Protein AF-A0A821P242-F1 (afdb_monomer)

Sequence (106 aa):
MAARARYFSKIDELRNNGTVVFWHDETWCNQNEEKTFVWTDRDTGIGRLQQSSGKDARLVISALMDNAGFHGSSIDIFESTEDNCMDSSHFLAWIDRTASLLRKEF

pLDDT: mean 80.35, std 14.95, range [48.62, 96.19]

Mean predicted aligned error: 9.74 Å

Secondary structure (DSSP, 8-state):
--HHHHHHHHHHHHHHTT----EEEEEEE-TT--TT-EEE-TTT--EEE-----SS-EEEEEEEEETTEE-GGG-EEEEESSS----HHHHHHHHHHHHHHHHHH-

Radius of gyration: 18.83 Å; Cα contacts (8 Å, |Δi|>4): 113; chains: 1; bounding box: 56×33×36 Å

Foldseek 3Di:
DPDVVVVVVVVVVCVVVVHFDKDKDKDKDADPQDPDDQDQDPVPRDTHRPDRPDLAKIWMWIFIAGPVGTDPQLTDIDIDSDPDRQDPVNVVVSVVSSVVVVVVVD

Solvent-accessible surface area (backbone atoms only — not comparable to full-atom values): 6498 Å² total; per-residue (Å²): 141,59,65,68,59,53,50,52,56,49,53,52,53,39,50,75,70,68,48,88,67,73,47,73,55,76,48,76,47,54,60,82,71,62,99,81,57,60,49,56,40,89,91,76,67,50,70,38,69,67,72,58,82,62,93,52,62,26,40,36,41,36,38,36,28,47,96,91,41,73,43,73,85,40,56,41,78,46,80,25,74,54,102,71,67,74,48,74,67,57,50,51,56,48,51,55,53,31,53,58,51,51,66,72,78,109

Nearest PDB structures (foldseek):
  7y8i-assembly5_E  TM=4.908E-01  e=3.389E+00  Chelicerata
  6ozf-assembly1_A  TM=3.754E-01  e=4.099E+00  Thermotoga maritima
  1q38-assembly1_A  TM=4.056E-01  e=5.626E+00  Homo sapiens

Structure (mmCIF, N/CA/C/O backbone):
data_AF-A0A821P242-F1
#
_entry.id   AF-A0A821P242-F1
#
loop_
_atom_site.group_PDB
_atom_site.id
_atom_site.type_symbol
_atom_site.label_atom_id
_atom_site.label_alt_id
_atom_site.label_comp_id
_atom_site.label_asym_id
_atom_site.label_entity_id
_atom_site.label_seq_id
_atom_site.pdbx_PDB_ins_code
_atom_site.Cartn_x
_atom_site.Cartn_y
_atom_site.Cartn_z
_atom_site.occupancy
_atom_site.B_iso_or_equiv
_atom_site.auth_seq_id
_atom_site.auth_comp_id
_atom_site.auth_asym_id
_atom_site.auth_atom_id
_atom_site.pdbx_PDB_model_num
ATOM 1 N N . MET A 1 1 ? 12.337 14.075 22.534 1.00 55.66 1 MET A N 1
ATOM 2 C CA . MET A 1 1 ? 11.507 12.932 22.980 1.00 55.66 1 MET A CA 1
ATOM 3 C C . MET A 1 1 ? 9.996 13.209 22.800 1.00 55.66 1 MET A C 1
ATOM 5 O O . MET A 1 1 ? 9.226 12.929 23.700 1.00 55.66 1 MET A O 1
ATOM 9 N N . ALA A 1 2 ? 9.539 13.764 21.659 1.00 77.12 2 ALA A N 1
ATOM 10 C CA . ALA A 1 2 ? 8.193 14.374 21.597 1.00 77.12 2 ALA A CA 1
ATOM 11 C C . ALA A 1 2 ? 7.293 13.966 20.405 1.00 77.12 2 ALA A C 1
ATOM 13 O O . ALA A 1 2 ? 6.087 13.855 20.583 1.00 77.12 2 ALA A O 1
ATOM 14 N N . ALA A 1 3 ? 7.825 13.713 19.201 1.00 93.38 3 ALA A N 1
ATOM 15 C CA . ALA A 1 3 ? 6.980 13.424 18.028 1.00 93.38 3 ALA A CA 1
ATOM 16 C C . ALA A 1 3 ? 6.374 12.009 18.045 1.00 93.38 3 ALA A C 1
ATOM 18 O O . ALA A 1 3 ? 5.169 11.861 17.873 1.00 93.38 3 ALA A O 1
ATOM 19 N N . ARG A 1 4 ? 7.191 10.983 18.327 1.00 93.81 4 ARG A N 1
ATOM 20 C CA . ARG A 1 4 ? 6.733 9.582 18.386 1.00 93.81 4 ARG A CA 1
ATOM 21 C C . ARG A 1 4 ? 5.669 9.365 19.463 1.00 93.81 4 ARG A C 1
ATOM 23 O O . ARG A 1 4 ? 4.661 8.734 19.192 1.00 93.81 4 ARG A O 1
ATOM 30 N N . ALA A 1 5 ? 5.866 9.937 20.653 1.00 95.19 5 ALA A N 1
ATOM 31 C CA . ALA A 1 5 ? 4.894 9.843 21.742 1.00 95.19 5 ALA A CA 1
ATOM 32 C C . ALA A 1 5 ? 3.541 10.459 21.348 1.00 95.19 5 ALA A C 1
ATOM 34 O O . ALA A 1 5 ? 2.516 9.806 21.492 1.00 95.19 5 ALA A O 1
ATOM 35 N N . ARG A 1 6 ? 3.542 11.667 20.760 1.00 95.56 6 ARG A N 1
ATOM 36 C CA . ARG A 1 6 ? 2.314 12.307 20.255 1.00 95.56 6 ARG A CA 1
ATOM 37 C C . ARG A 1 6 ? 1.624 11.488 19.166 1.00 95.56 6 ARG A C 1
ATOM 39 O O . ARG A 1 6 ? 0.404 11.385 19.183 1.00 95.56 6 ARG A O 1
ATOM 46 N N . TYR A 1 7 ? 2.397 10.922 18.238 1.00 94.12 7 TYR A N 1
ATOM 47 C CA . TYR A 1 7 ? 1.865 10.055 17.188 1.00 94.12 7 TYR A CA 1
ATOM 48 C C . TYR A 1 7 ? 1.139 8.847 17.788 1.00 94.12 7 TYR A C 1
ATOM 50 O O . TYR A 1 7 ? -0.028 8.633 17.477 1.00 94.12 7 TYR A O 1
ATOM 58 N N . PHE A 1 8 ? 1.785 8.114 18.702 1.00 94.19 8 PHE A N 1
ATOM 59 C CA . PHE A 1 8 ? 1.169 6.944 19.330 1.00 94.19 8 PHE A CA 1
ATOM 60 C C . PHE A 1 8 ? -0.085 7.310 20.123 1.00 94.19 8 PHE A C 1
ATOM 62 O O . PHE A 1 8 ? -1.124 6.699 19.900 1.00 94.19 8 PHE A O 1
ATOM 69 N N . SER A 1 9 ? -0.041 8.372 20.936 1.00 95.44 9 SER A N 1
ATOM 70 C CA . SER A 1 9 ? -1.229 8.836 21.661 1.00 95.44 9 SER A CA 1
ATOM 71 C C . SER A 1 9 ? -2.396 9.172 20.729 1.00 95.44 9 SER A C 1
ATOM 73 O O . SER A 1 9 ? -3.537 8.850 21.048 1.00 95.44 9 SER A O 1
ATOM 75 N N . LYS A 1 10 ? -2.135 9.788 19.565 1.00 95.31 10 LYS A N 1
ATOM 76 C CA . LYS A 1 10 ? -3.202 10.122 18.614 1.00 95.31 10 LYS A CA 1
ATOM 77 C C . LYS A 1 10 ? -3.766 8.890 17.913 1.00 95.31 10 LYS A C 1
ATOM 79 O O . LYS A 1 10 ? -4.975 8.800 17.726 1.00 95.31 10 LYS A O 1
ATOM 84 N N . ILE A 1 11 ? -2.909 7.951 17.525 1.00 93.94 11 ILE A N 1
ATOM 85 C CA . ILE A 1 11 ? -3.347 6.691 16.921 1.00 93.94 11 ILE A CA 1
ATOM 86 C C . ILE A 1 11 ? -4.214 5.895 17.907 1.00 93.94 11 ILE A C 1
ATOM 88 O O . ILE A 1 11 ? -5.242 5.355 17.503 1.00 93.94 11 ILE A O 1
ATOM 92 N N . ASP A 1 12 ? -3.850 5.866 19.190 1.00 94.38 12 ASP A N 1
ATOM 93 C CA . ASP A 1 12 ? -4.642 5.191 20.222 1.00 94.38 12 ASP A CA 1
ATOM 94 C C . ASP A 1 12 ? -6.015 5.851 20.413 1.00 94.38 12 ASP A C 1
ATOM 96 O O . ASP A 1 12 ? -7.027 5.156 20.480 1.00 94.38 12 ASP A O 1
ATOM 100 N N . GLU A 1 13 ? -6.083 7.186 20.418 1.00 96.19 13 GLU A N 1
ATOM 101 C CA . GLU A 1 13 ? -7.352 7.929 20.444 1.00 96.19 13 GLU A CA 1
ATOM 102 C C . GLU A 1 13 ? -8.255 7.566 19.250 1.00 96.19 13 GLU A C 1
ATOM 104 O O . GLU A 1 13 ? -9.434 7.266 19.432 1.00 96.19 13 GLU A O 1
ATOM 109 N N . LEU A 1 14 ? -7.703 7.552 18.031 1.00 95.00 14 LEU A N 1
ATOM 110 C CA . LEU A 1 14 ? -8.454 7.219 16.814 1.00 95.00 14 LEU A CA 1
ATOM 111 C C . LEU A 1 14 ? -9.012 5.791 16.866 1.00 95.00 14 LEU A C 1
ATOM 113 O O . LEU A 1 14 ? -10.191 5.578 16.575 1.00 95.00 14 LEU A O 1
ATOM 117 N N . ARG A 1 15 ? -8.190 4.827 17.296 1.00 91.69 15 ARG A N 1
ATOM 118 C CA . ARG A 1 15 ? -8.601 3.425 17.465 1.00 91.69 15 ARG A CA 1
ATOM 119 C C . ARG A 1 15 ? -9.718 3.284 18.498 1.00 91.69 15 ARG A C 1
ATOM 121 O O . ARG A 1 15 ? -10.707 2.609 18.227 1.00 91.69 15 ARG A O 1
ATOM 128 N N . ASN A 1 16 ? -9.598 3.954 19.646 1.00 94.44 16 ASN A N 1
ATOM 129 C CA . ASN A 1 16 ? -10.611 3.915 20.707 1.00 94.44 16 ASN A CA 1
ATOM 130 C C . ASN A 1 16 ? -11.957 4.508 20.265 1.00 94.44 16 ASN A C 1
ATOM 132 O O . ASN A 1 16 ? -13.003 4.071 20.738 1.00 94.44 16 ASN A O 1
ATOM 136 N N . ASN A 1 17 ? -11.940 5.455 19.327 1.00 95.75 17 ASN A N 1
ATOM 137 C CA . ASN A 1 17 ? -13.144 6.060 18.757 1.00 95.75 17 ASN A CA 1
ATOM 138 C C . ASN A 1 17 ? -13.748 5.246 17.595 1.00 95.75 17 ASN A C 1
ATOM 140 O O . ASN A 1 17 ? -14.657 5.729 16.923 1.00 95.75 17 ASN A O 1
ATOM 144 N N . GLY A 1 18 ? -13.238 4.041 17.319 1.00 91.75 18 GLY A N 1
ATOM 145 C CA . GLY A 1 18 ? -13.717 3.194 16.223 1.00 91.75 18 GLY A CA 1
ATOM 146 C C . GLY A 1 18 ? -13.320 3.693 14.832 1.00 91.75 18 GLY A C 1
ATOM 147 O O . GLY A 1 18 ? -13.907 3.266 13.841 1.00 91.75 18 GLY A O 1
ATOM 148 N N . THR A 1 19 ? -12.337 4.596 14.732 1.00 91.81 19 THR A N 1
ATOM 149 C CA . THR A 1 19 ? -11.819 5.029 13.428 1.00 91.81 19 THR A CA 1
ATOM 150 C C . THR A 1 19 ? -11.041 3.885 12.789 1.00 91.81 19 THR A C 1
ATOM 152 O O . THR A 1 19 ? -10.118 3.340 13.398 1.00 91.81 19 THR A O 1
ATOM 155 N N . VAL A 1 20 ? -11.382 3.549 11.546 1.00 88.06 20 VAL A N 1
ATOM 156 C CA . VAL A 1 20 ? -10.618 2.583 10.752 1.00 88.06 20 VAL A CA 1
ATOM 157 C C . VAL A 1 20 ? -9.291 3.223 10.349 1.00 88.06 20 VAL A C 1
ATOM 159 O O . VAL A 1 20 ? -9.262 4.310 9.774 1.00 88.06 20 VAL A O 1
ATOM 162 N N . VAL A 1 21 ? -8.187 2.557 10.683 1.00 90.88 21 VAL A N 1
ATOM 163 C CA . VAL A 1 21 ? -6.830 3.009 10.368 1.00 90.88 21 VAL A CA 1
ATOM 164 C C . VAL A 1 21 ? -6.213 2.017 9.399 1.00 90.88 21 VAL A C 1
ATOM 166 O O . VAL A 1 21 ? -6.033 0.853 9.748 1.00 90.88 21 VAL A O 1
ATOM 169 N N . PHE A 1 22 ? -5.859 2.507 8.216 1.00 91.69 22 PHE A N 1
ATOM 170 C CA . PHE A 1 22 ? -5.040 1.777 7.259 1.00 91.69 22 PHE A CA 1
ATOM 171 C C . PHE A 1 22 ? -3.591 2.244 7.373 1.00 91.69 22 PHE A C 1
ATOM 173 O O . PHE A 1 22 ? -3.320 3.441 7.508 1.00 91.69 22 PHE A O 1
ATOM 180 N N . TRP A 1 23 ? -2.665 1.297 7.313 1.00 92.94 23 TRP A N 1
ATOM 181 C CA . TRP A 1 23 ? -1.243 1.553 7.131 1.00 92.94 23 TRP A CA 1
ATOM 182 C C . TRP A 1 23 ? -0.900 1.388 5.663 1.00 92.94 23 TRP A C 1
ATOM 184 O O . TRP A 1 23 ? -1.393 0.477 5.007 1.00 92.94 23 TRP A O 1
ATOM 194 N N . HIS A 1 24 ? -0.061 2.282 5.172 1.00 93.44 24 HIS A N 1
ATOM 195 C CA . HIS A 1 24 ? 0.431 2.315 3.809 1.00 93.44 24 HIS A CA 1
ATOM 196 C C . HIS A 1 24 ? 1.950 2.317 3.867 1.00 93.44 24 HIS A C 1
ATOM 198 O O . HIS A 1 24 ? 2.514 3.007 4.721 1.00 93.44 24 HIS A O 1
ATOM 204 N N . ASP A 1 25 ? 2.581 1.540 2.998 1.00 91.38 25 ASP A N 1
ATOM 205 C CA . ASP A 1 25 ? 4.021 1.602 2.790 1.00 91.38 25 ASP A CA 1
ATOM 206 C C . ASP A 1 25 ? 4.377 1.068 1.398 1.00 91.38 25 ASP A C 1
ATOM 208 O O . ASP A 1 25 ? 3.619 0.295 0.794 1.00 91.38 25 ASP A O 1
ATOM 212 N N . GLU A 1 26 ? 5.558 1.450 0.925 1.00 88.81 26 GLU A N 1
ATOM 213 C CA . GLU A 1 26 ? 6.197 0.891 -0.257 1.00 88.81 26 GLU A CA 1
ATOM 214 C C . GLU A 1 26 ? 7.313 -0.068 0.141 1.00 88.81 26 GLU A C 1
ATOM 216 O O . GLU A 1 26 ? 8.118 0.190 1.035 1.00 88.81 26 GLU A O 1
ATOM 221 N N . THR A 1 27 ? 7.446 -1.157 -0.607 1.00 87.12 27 THR A N 1
ATOM 222 C CA . THR A 1 27 ? 8.639 -1.996 -0.538 1.00 87.12 27 THR A CA 1
ATOM 223 C C . THR A 1 27 ? 9.117 -2.385 -1.926 1.00 87.12 27 THR A C 1
ATOM 225 O O . THR A 1 27 ? 8.383 -2.277 -2.911 1.00 87.12 27 THR A O 1
ATOM 228 N N . TRP A 1 28 ? 10.372 -2.813 -2.016 1.00 84.12 28 TRP A N 1
ATOM 229 C CA . TRP A 1 28 ? 10.988 -3.237 -3.267 1.00 84.12 28 TRP A CA 1
ATOM 230 C C . TRP A 1 28 ? 11.270 -4.728 -3.209 1.00 84.12 28 TRP A C 1
ATOM 232 O O . TRP A 1 28 ? 11.754 -5.234 -2.201 1.00 84.12 28 TRP A O 1
ATOM 242 N N . CYS A 1 29 ? 11.017 -5.407 -4.318 1.00 80.94 29 CYS A N 1
ATOM 243 C CA . CYS A 1 29 ? 11.504 -6.748 -4.570 1.00 80.94 29 CYS A CA 1
ATOM 244 C C . CYS A 1 29 ? 12.583 -6.653 -5.646 1.00 80.94 29 CYS A C 1
ATOM 246 O O . CYS A 1 29 ? 12.324 -6.224 -6.777 1.00 80.94 29 CYS A O 1
ATOM 248 N N . ASN A 1 30 ? 13.811 -7.003 -5.268 1.00 76.62 30 ASN A N 1
ATOM 249 C CA . ASN A 1 30 ? 14.943 -6.917 -6.177 1.00 76.62 30 ASN A CA 1
ATOM 250 C C . ASN A 1 30 ? 15.042 -8.168 -7.047 1.00 76.62 30 ASN A C 1
ATOM 252 O O . ASN A 1 30 ? 14.774 -9.288 -6.602 1.00 76.62 30 ASN A O 1
ATOM 256 N N . GLN A 1 31 ? 15.520 -7.989 -8.278 1.00 68.56 31 GLN A N 1
ATOM 257 C CA . GLN A 1 31 ? 15.911 -9.115 -9.112 1.00 68.56 31 GLN A CA 1
ATOM 258 C C . GLN A 1 31 ? 16.997 -9.924 -8.377 1.00 68.56 31 GLN A C 1
ATOM 260 O O . GLN A 1 31 ? 18.026 -9.376 -7.973 1.00 68.56 31 GLN A O 1
ATOM 265 N N . ASN A 1 32 ? 16.756 -11.228 -8.207 1.00 66.00 32 ASN A N 1
ATOM 266 C CA . ASN A 1 32 ? 17.605 -12.187 -7.480 1.00 66.00 32 ASN A CA 1
ATOM 267 C C . ASN A 1 32 ? 17.540 -12.128 -5.941 1.00 66.00 32 ASN A C 1
ATOM 269 O O . ASN A 1 32 ? 18.423 -12.662 -5.271 1.00 66.00 32 ASN A O 1
ATOM 273 N N . GLU A 1 33 ? 16.506 -11.519 -5.357 1.00 67.06 33 GLU A N 1
ATOM 274 C CA . GLU A 1 33 ? 16.233 -11.678 -3.927 1.00 67.06 33 GLU A CA 1
ATOM 275 C C . GLU A 1 33 ? 15.715 -13.100 -3.638 1.00 67.06 33 GLU A C 1
ATOM 277 O O . GLU A 1 33 ? 14.554 -13.429 -3.881 1.00 67.06 33 GLU A O 1
ATOM 282 N N . GLU A 1 34 ? 16.589 -13.974 -3.131 1.00 60.16 34 GLU A N 1
ATOM 283 C CA . GLU A 1 34 ? 16.219 -15.324 -2.701 1.00 60.16 34 GLU A CA 1
ATOM 284 C C . GLU A 1 34 ? 16.019 -15.395 -1.181 1.00 60.16 34 GLU A C 1
ATOM 286 O O . GLU A 1 34 ? 16.878 -14.996 -0.396 1.00 60.16 34 GLU A O 1
ATOM 291 N N . LYS A 1 35 ? 14.904 -15.997 -0.742 1.00 59.03 35 LYS A N 1
ATOM 292 C CA . LYS A 1 35 ? 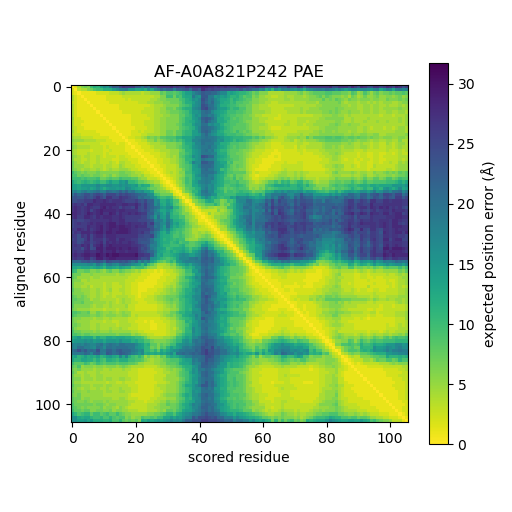14.556 -16.166 0.685 1.00 59.03 35 LYS A CA 1
ATOM 293 C C . LYS A 1 35 ? 15.522 -17.066 1.475 1.00 59.03 35 LYS A C 1
ATOM 295 O O . LYS A 1 35 ? 15.372 -17.186 2.688 1.00 59.03 35 LYS A O 1
ATOM 300 N N . THR A 1 36 ? 16.447 -17.758 0.811 1.00 50.84 36 THR A N 1
ATOM 301 C CA . THR A 1 36 ? 17.043 -18.997 1.337 1.00 50.84 36 THR A CA 1
ATOM 302 C C . THR A 1 36 ? 18.561 -19.018 1.468 1.00 50.84 36 THR A C 1
ATOM 304 O O . THR A 1 36 ? 19.061 -19.961 2.077 1.00 50.84 36 THR A O 1
ATOM 307 N N . PHE A 1 37 ? 19.312 -18.029 0.967 1.00 48.62 37 PHE A N 1
ATOM 308 C CA . PHE A 1 37 ? 20.779 -18.100 0.995 1.00 48.62 37 PHE A CA 1
ATOM 309 C C . PHE A 1 37 ? 21.464 -16.835 1.523 1.00 48.62 37 PHE A C 1
ATOM 311 O O . PHE A 1 37 ? 21.479 -15.773 0.908 1.00 48.62 37 PHE A O 1
ATOM 318 N N . VAL A 1 38 ? 22.112 -17.002 2.677 1.00 55.88 38 VAL A N 1
ATOM 319 C CA . VAL A 1 38 ? 23.167 -16.120 3.175 1.00 55.88 38 VAL A CA 1
ATOM 320 C C . VAL A 1 38 ? 24.477 -16.656 2.594 1.00 55.88 38 VAL A C 1
ATOM 322 O O . VAL A 1 38 ? 24.914 -17.746 2.966 1.00 55.88 38 VAL A O 1
ATOM 325 N N . TRP A 1 39 ? 25.107 -15.930 1.669 1.00 53.38 39 TRP A N 1
ATOM 326 C CA . TRP A 1 39 ? 26.446 -16.296 1.213 1.00 53.38 39 TRP A CA 1
ATOM 327 C C . TRP A 1 39 ? 27.407 -16.136 2.388 1.00 53.38 39 TRP A C 1
ATOM 329 O O . TRP A 1 39 ? 27.536 -15.056 2.965 1.00 53.38 39 TRP A O 1
ATOM 339 N N . THR A 1 40 ? 28.061 -17.227 2.774 1.00 57.31 40 THR A N 1
ATOM 340 C CA . THR A 1 40 ? 29.171 -17.160 3.723 1.00 57.31 40 THR A CA 1
ATOM 341 C C . THR A 1 40 ? 30.410 -16.793 2.930 1.00 57.31 40 THR A C 1
ATOM 343 O O . THR A 1 40 ? 30.842 -17.551 2.062 1.00 57.31 40 THR A O 1
ATOM 346 N N . ASP A 1 41 ? 30.938 -15.603 3.189 1.00 57.97 41 ASP A N 1
ATOM 347 C CA . ASP A 1 41 ? 32.207 -15.165 2.624 1.00 57.97 41 ASP A CA 1
ATOM 348 C C . ASP A 1 41 ? 33.287 -16.205 2.971 1.00 57.97 41 ASP A C 1
ATOM 350 O O . ASP A 1 41 ? 33.465 -16.568 4.135 1.00 57.97 41 ASP A O 1
ATOM 354 N N . ARG A 1 42 ? 33.968 -16.735 1.950 1.00 56.59 42 ARG A N 1
ATOM 355 C CA . ARG A 1 42 ? 34.932 -17.831 2.111 1.00 56.59 42 ARG A CA 1
ATOM 356 C C . ARG A 1 42 ? 36.195 -17.395 2.860 1.00 56.59 42 ARG A C 1
ATOM 358 O O . ARG A 1 42 ? 36.827 -18.239 3.491 1.00 56.59 42 ARG A O 1
ATOM 365 N N . ASP A 1 43 ? 36.529 -16.109 2.808 1.00 69.25 43 ASP A N 1
ATOM 366 C CA . ASP A 1 43 ? 37.741 -15.542 3.396 1.00 69.25 43 ASP A CA 1
ATOM 367 C C . ASP A 1 43 ? 37.488 -15.023 4.817 1.00 69.25 43 ASP A C 1
ATOM 369 O O . ASP A 1 43 ? 38.379 -15.076 5.665 1.00 69.25 43 ASP A O 1
ATOM 373 N N . THR A 1 44 ? 36.269 -14.549 5.103 1.00 73.56 44 THR A N 1
ATOM 374 C CA . THR A 1 44 ? 35.919 -13.981 6.419 1.00 73.56 44 THR A CA 1
ATOM 375 C C . THR A 1 44 ? 35.006 -14.862 7.270 1.00 73.56 44 THR A C 1
ATOM 377 O O . THR A 1 44 ? 34.889 -14.632 8.473 1.00 73.56 44 THR A O 1
ATOM 380 N N . GLY A 1 45 ? 34.345 -15.864 6.683 1.00 66.50 45 GLY A N 1
ATOM 381 C CA . GLY A 1 45 ? 33.365 -16.716 7.365 1.00 66.50 45 GLY A CA 1
ATOM 382 C C . GLY A 1 45 ? 32.075 -15.989 7.767 1.00 66.50 45 GLY A C 1
ATOM 383 O O . GLY A 1 45 ? 31.226 -16.570 8.442 1.00 66.50 45 GLY A O 1
ATOM 384 N N . ILE A 1 46 ? 31.916 -14.718 7.384 1.00 69.81 46 ILE A N 1
ATOM 385 C CA . ILE A 1 46 ? 30.755 -13.903 7.740 1.00 69.81 46 ILE A CA 1
ATOM 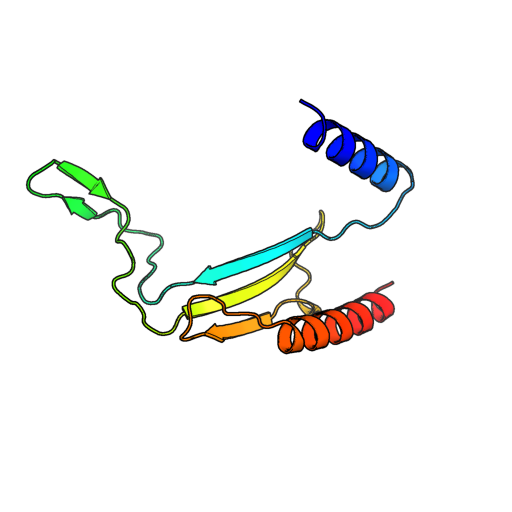386 C C . ILE A 1 46 ? 29.643 -14.168 6.730 1.00 69.81 46 ILE A C 1
ATOM 388 O O . ILE A 1 46 ? 29.809 -13.970 5.525 1.00 69.81 46 ILE A O 1
ATOM 392 N N . GLY A 1 47 ? 28.483 -14.580 7.237 1.00 59.16 47 GLY A N 1
ATOM 393 C CA . GLY A 1 47 ? 27.267 -14.667 6.447 1.00 59.16 47 GLY A CA 1
ATOM 394 C C . GLY A 1 47 ? 26.767 -13.278 6.053 1.00 59.16 47 GLY A C 1
ATOM 395 O O . GLY A 1 47 ? 26.495 -12.445 6.919 1.00 59.16 47 GLY A O 1
ATOM 396 N N . ARG A 1 48 ? 26.621 -13.022 4.753 1.00 58.22 48 ARG A N 1
ATOM 397 C CA . ARG A 1 48 ? 25.955 -11.830 4.221 1.00 58.22 48 ARG A CA 1
ATOM 398 C C . ARG A 1 48 ? 24.766 -12.258 3.370 1.00 58.22 48 ARG A C 1
ATOM 400 O O . ARG A 1 48 ? 24.866 -13.202 2.589 1.00 58.22 48 ARG A O 1
ATOM 407 N N . LEU A 1 49 ? 23.634 -11.572 3.522 1.00 57.41 49 LEU A N 1
ATOM 408 C CA . LEU A 1 49 ? 22.568 -11.656 2.523 1.00 57.41 49 LEU A CA 1
ATOM 409 C C . LEU A 1 49 ? 23.177 -11.246 1.184 1.00 57.41 49 LEU A C 1
ATOM 411 O O . LEU A 1 49 ? 23.934 -10.270 1.138 1.00 57.41 49 LEU A O 1
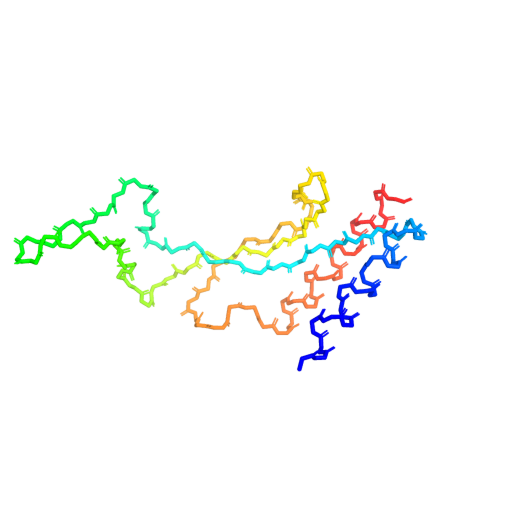ATOM 415 N N . GLN A 1 50 ? 22.903 -12.013 0.127 1.00 53.75 50 GLN A N 1
ATOM 416 C CA . GLN A 1 50 ? 23.331 -11.635 -1.211 1.00 53.75 50 GLN A CA 1
ATOM 417 C C . GLN A 1 50 ? 22.769 -10.242 -1.487 1.00 53.75 50 GLN A C 1
ATOM 419 O O . GLN A 1 50 ? 21.558 -10.055 -1.578 1.00 53.75 50 GLN A O 1
ATOM 424 N N . GLN A 1 51 ? 23.649 -9.242 -1.543 1.00 53.72 51 GLN A N 1
ATOM 425 C CA . GLN A 1 51 ? 23.241 -7.926 -1.999 1.00 53.72 51 GLN A CA 1
ATOM 426 C C . GLN A 1 51 ? 22.841 -8.105 -3.455 1.00 53.72 51 GLN A C 1
ATOM 428 O O . GLN A 1 51 ? 23.643 -8.597 -4.250 1.00 53.72 51 GLN A O 1
ATOM 433 N N . SER A 1 52 ? 21.596 -7.760 -3.775 1.00 54.41 52 SER A N 1
ATOM 434 C CA . SER A 1 52 ? 21.098 -7.729 -5.143 1.00 54.41 52 SER A CA 1
ATOM 435 C C . SER A 1 52 ? 22.092 -6.939 -5.987 1.00 54.41 52 SER A C 1
ATOM 437 O O . SER A 1 52 ? 22.231 -5.721 -5.841 1.00 54.41 52 SER A O 1
ATOM 439 N N . SER A 1 53 ? 22.854 -7.637 -6.822 1.00 49.91 53 SER A N 1
ATOM 440 C CA . SER A 1 53 ? 23.699 -6.993 -7.810 1.00 49.91 53 SER A CA 1
ATOM 441 C C . SER A 1 53 ? 22.760 -6.389 -8.840 1.00 49.91 53 SER A C 1
ATOM 443 O O . SER A 1 53 ? 22.229 -7.125 -9.664 1.00 49.91 53 SER A O 1
ATOM 445 N N . GLY A 1 54 ? 22.505 -5.087 -8.774 1.00 50.94 54 GLY A N 1
ATOM 446 C CA . GLY A 1 54 ? 21.779 -4.446 -9.859 1.00 50.94 54 GLY A CA 1
ATOM 447 C C . GLY A 1 54 ? 21.171 -3.108 -9.503 1.00 50.94 54 GLY A C 1
ATOM 448 O O . GLY A 1 54 ? 20.246 -3.010 -8.702 1.00 50.94 54 GLY A O 1
ATOM 449 N N . LYS A 1 55 ? 21.623 -2.086 -10.224 1.00 52.72 55 LYS A N 1
ATOM 450 C CA . LYS A 1 55 ? 20.802 -0.934 -10.615 1.00 52.72 55 LYS A CA 1
ATOM 451 C C . LYS A 1 55 ? 19.835 -1.345 -11.747 1.00 52.72 55 LYS A C 1
ATOM 453 O O . LYS A 1 55 ? 19.632 -0.582 -12.683 1.00 52.72 55 LYS A O 1
ATOM 458 N N . ASP A 1 56 ? 19.351 -2.583 -11.698 1.00 60.31 56 ASP A N 1
ATOM 459 C CA . ASP A 1 56 ? 18.472 -3.191 -12.689 1.00 60.31 56 ASP A CA 1
ATOM 460 C C . ASP A 1 56 ? 17.019 -3.046 -12.221 1.00 60.31 56 ASP A C 1
ATOM 462 O O . ASP A 1 56 ? 16.763 -2.643 -11.082 1.00 60.31 56 ASP A O 1
ATOM 466 N N . ALA A 1 57 ? 16.074 -3.344 -13.110 1.00 66.88 57 ALA A N 1
ATOM 467 C CA . ALA A 1 57 ? 14.643 -3.242 -12.856 1.00 66.88 57 ALA A CA 1
ATOM 468 C C . ALA A 1 57 ? 14.222 -3.883 -11.518 1.00 66.88 57 ALA A C 1
ATOM 470 O O . ALA A 1 57 ? 14.510 -5.052 -11.244 1.00 66.88 57 ALA A O 1
ATOM 471 N N . ARG A 1 58 ? 13.514 -3.113 -10.686 1.00 78.94 58 ARG A N 1
ATOM 472 C CA . ARG A 1 58 ? 12.924 -3.561 -9.417 1.00 78.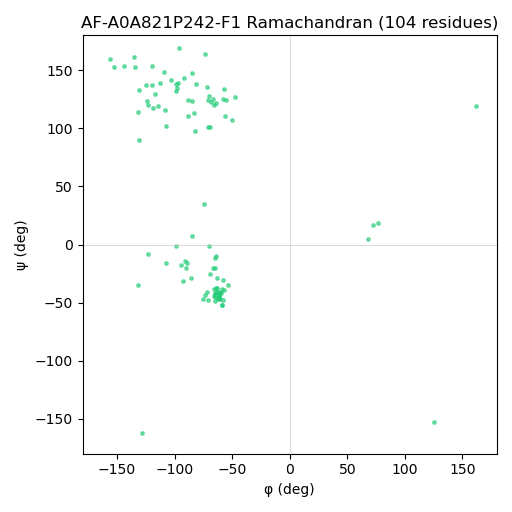94 58 ARG A CA 1
ATOM 473 C C . ARG A 1 58 ? 11.414 -3.618 -9.550 1.00 78.94 58 ARG A C 1
ATOM 475 O O . ARG A 1 58 ? 10.827 -2.781 -10.230 1.00 78.94 58 ARG A O 1
ATOM 482 N N . LEU A 1 59 ? 10.778 -4.546 -8.843 1.00 85.56 59 LEU A N 1
ATOM 483 C CA . LEU A 1 59 ? 9.339 -4.464 -8.617 1.00 85.56 59 LEU A CA 1
ATOM 484 C C . LEU A 1 59 ? 9.095 -3.651 -7.355 1.00 85.56 59 LEU A C 1
ATOM 486 O O . LEU A 1 59 ? 9.608 -3.985 -6.288 1.00 85.56 59 LEU A O 1
ATOM 490 N N . VAL A 1 60 ? 8.300 -2.600 -7.473 1.00 87.25 60 VAL A N 1
ATOM 491 C CA . VAL A 1 60 ? 7.798 -1.847 -6.330 1.00 87.25 60 VAL A CA 1
ATOM 492 C C . VAL A 1 60 ? 6.406 -2.334 -6.008 1.00 87.25 60 VAL A C 1
ATOM 494 O O . VAL A 1 60 ? 5.585 -2.532 -6.900 1.00 87.25 60 VAL A O 1
ATOM 497 N N . ILE A 1 61 ? 6.176 -2.556 -4.721 1.00 89.69 61 ILE A N 1
ATOM 498 C CA . ILE A 1 61 ? 4.911 -3.014 -4.173 1.00 89.69 61 ILE A CA 1
ATOM 499 C C . ILE A 1 61 ? 4.430 -1.925 -3.222 1.00 89.69 61 ILE A C 1
ATOM 501 O O . ILE A 1 61 ? 5.099 -1.640 -2.230 1.00 89.69 61 ILE A O 1
ATOM 505 N N . SER A 1 62 ? 3.280 -1.332 -3.525 1.00 91.94 62 SER A N 1
ATOM 506 C CA . SER A 1 62 ? 2.592 -0.364 -2.668 1.00 91.94 62 SER A CA 1
ATOM 507 C C . SER A 1 62 ? 1.247 -0.948 -2.256 1.00 91.94 62 SER A C 1
ATOM 509 O O . SER A 1 62 ? 0.514 -1.479 -3.095 1.00 91.94 62 SER A O 1
ATOM 511 N N . ALA A 1 63 ? 0.932 -0.933 -0.962 1.00 93.88 63 ALA A N 1
ATOM 512 C CA . ALA A 1 63 ? -0.286 -1.563 -0.463 1.00 93.88 63 ALA A CA 1
ATOM 513 C C . ALA A 1 63 ? -0.797 -0.916 0.823 1.00 93.88 63 ALA A C 1
ATOM 515 O O . ALA A 1 63 ? -0.030 -0.397 1.633 1.00 93.88 63 ALA A O 1
ATOM 516 N N . LEU A 1 64 ? -2.110 -1.014 1.029 1.00 94.94 64 LEU A N 1
ATOM 517 C CA . LEU A 1 64 ? -2.740 -0.780 2.318 1.00 94.94 64 LEU A CA 1
ATOM 518 C C . LEU A 1 64 ? -2.863 -2.079 3.107 1.00 94.94 64 LEU A C 1
ATOM 520 O O . LEU A 1 64 ? -3.182 -3.141 2.565 1.00 94.94 64 LEU A O 1
ATOM 524 N N . MET A 1 65 ? -2.681 -1.970 4.416 1.00 94.25 65 MET A N 1
ATOM 525 C CA . MET A 1 65 ? -2.984 -3.026 5.367 1.00 94.25 65 MET A CA 1
ATOM 526 C C . MET A 1 65 ? -3.732 -2.482 6.580 1.00 94.25 65 MET A C 1
ATOM 528 O O . MET A 1 65 ? -3.563 -1.329 6.972 1.00 94.25 65 MET A O 1
ATOM 532 N N . ASP A 1 66 ? -4.532 -3.333 7.202 1.00 90.44 66 ASP A N 1
ATOM 533 C CA . ASP A 1 66 ? -5.114 -3.095 8.519 1.00 90.44 66 ASP A CA 1
ATOM 534 C C . ASP A 1 66 ? -4.838 -4.294 9.444 1.00 90.44 66 ASP A C 1
ATOM 536 O O . ASP A 1 66 ? -3.926 -5.091 9.212 1.00 90.44 66 ASP A O 1
ATOM 540 N N . ASN A 1 67 ? -5.595 -4.407 10.539 1.00 88.12 67 ASN A N 1
ATOM 541 C CA . ASN A 1 67 ? -5.438 -5.499 11.499 1.00 88.12 67 ASN A CA 1
ATOM 542 C C . ASN A 1 67 ? -5.776 -6.887 10.917 1.00 88.12 67 ASN A C 1
ATOM 544 O O . ASN A 1 67 ? -5.361 -7.889 11.496 1.00 88.12 67 ASN A O 1
ATOM 548 N N . ALA A 1 68 ? -6.540 -6.962 9.823 1.00 89.69 68 ALA A N 1
ATOM 549 C CA . ALA A 1 68 ? -6.896 -8.203 9.137 1.00 89.69 68 ALA A CA 1
ATOM 550 C C . ALA A 1 68 ? -5.872 -8.600 8.060 1.00 89.69 68 ALA A C 1
ATOM 552 O O . ALA A 1 68 ? -5.838 -9.761 7.648 1.00 89.69 68 ALA A O 1
ATOM 553 N N . GLY A 1 69 ? -5.011 -7.672 7.639 1.00 91.00 69 GLY A N 1
ATOM 554 C CA . GLY A 1 69 ? -3.933 -7.915 6.686 1.00 91.00 69 GLY A CA 1
ATOM 555 C C . GLY A 1 69 ? -3.993 -6.973 5.489 1.00 91.00 69 GLY A C 1
ATOM 556 O O . GLY A 1 69 ? -4.467 -5.844 5.595 1.00 91.00 69 GLY A O 1
ATOM 557 N N . PHE A 1 70 ? -3.463 -7.427 4.352 1.00 91.31 70 PHE A N 1
ATOM 558 C CA . PHE A 1 70 ? -3.419 -6.629 3.128 1.00 91.31 70 PHE A CA 1
ATOM 559 C C . PHE A 1 70 ? -4.797 -6.473 2.490 1.00 91.31 70 PHE A C 1
ATOM 561 O O . PHE A 1 70 ? -5.523 -7.447 2.281 1.00 91.31 70 PHE A O 1
ATOM 568 N N . HIS A 1 71 ? -5.093 -5.248 2.070 1.00 91.19 71 HIS A N 1
ATOM 569 C CA . HIS A 1 71 ? -6.246 -4.930 1.241 1.00 91.19 71 HIS A CA 1
ATOM 570 C C . HIS A 1 71 ? -5.903 -5.214 -0.212 1.00 91.19 71 HIS A C 1
ATOM 572 O O . HIS A 1 71 ? -5.260 -4.402 -0.872 1.00 91.19 71 HIS A O 1
ATOM 578 N N . GLY A 1 72 ? -6.309 -6.379 -0.720 1.00 89.62 72 GLY A N 1
ATOM 579 C CA . GLY A 1 72 ? -5.941 -6.837 -2.065 1.00 89.62 72 GLY A CA 1
ATOM 580 C C . GLY A 1 72 ? -6.270 -5.833 -3.177 1.00 89.62 72 GLY A C 1
ATOM 581 O O . GLY A 1 72 ? -5.494 -5.685 -4.116 1.00 89.62 72 GLY A O 1
ATOM 582 N N . SER A 1 73 ? -7.371 -5.089 -3.034 1.00 88.69 73 SER A N 1
ATOM 583 C CA . SER A 1 73 ? -7.806 -4.034 -3.960 1.00 88.69 73 SER A CA 1
ATOM 584 C C . SER A 1 73 ? -6.869 -2.815 -4.000 1.00 88.69 73 SER A C 1
ATOM 586 O O . SER A 1 73 ? -6.871 -2.069 -4.980 1.00 88.69 73 SER A O 1
ATOM 588 N N . SER A 1 74 ? -6.048 -2.628 -2.965 1.00 92.56 74 SER A N 1
ATOM 589 C CA . SER A 1 74 ? -5.059 -1.551 -2.863 1.00 92.56 74 SER A CA 1
ATOM 590 C C . SER A 1 74 ? -3.677 -1.925 -3.39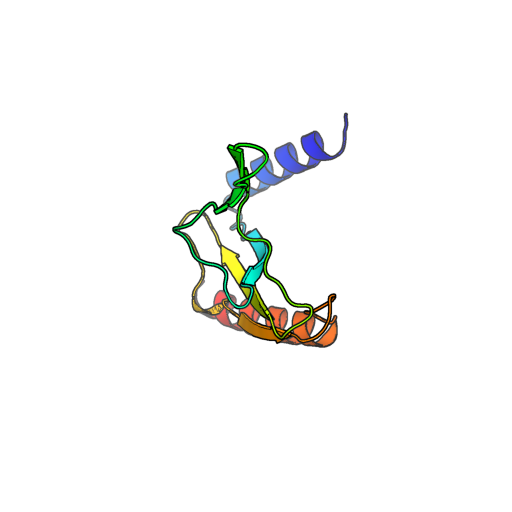9 1.00 92.56 74 SER A C 1
ATOM 592 O O . SER A 1 74 ? -2.860 -1.030 -3.601 1.00 92.56 74 SER A O 1
ATOM 594 N N . ILE A 1 75 ? -3.399 -3.215 -3.620 1.00 93.25 75 ILE A N 1
ATOM 595 C CA . ILE A 1 75 ? -2.065 -3.672 -4.019 1.00 93.25 75 ILE A CA 1
ATOM 596 C C . ILE A 1 75 ? -1.746 -3.139 -5.414 1.00 93.25 75 ILE A C 1
ATOM 598 O O . ILE A 1 75 ? -2.483 -3.369 -6.374 1.00 93.25 75 ILE A O 1
ATOM 602 N N . ASP A 1 76 ? -0.620 -2.447 -5.519 1.00 92.56 76 ASP A N 1
ATOM 603 C CA . ASP A 1 76 ? -0.068 -1.946 -6.766 1.00 92.56 76 ASP A CA 1
ATOM 604 C C . ASP A 1 76 ? 1.349 -2.473 -6.934 1.00 92.56 76 ASP A C 1
ATOM 606 O O . ASP A 1 76 ? 2.189 -2.302 -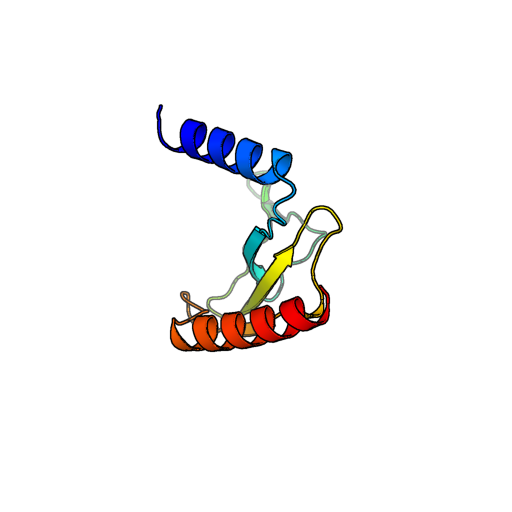6.051 1.00 92.56 76 ASP A O 1
ATOM 610 N N . ILE A 1 77 ? 1.587 -3.158 -8.052 1.00 91.44 77 ILE A N 1
ATOM 611 C CA . ILE A 1 77 ? 2.885 -3.737 -8.389 1.00 91.44 77 ILE A CA 1
ATOM 612 C C . ILE A 1 77 ? 3.299 -3.169 -9.733 1.00 91.44 77 ILE A C 1
ATOM 614 O O . ILE A 1 77 ? 2.598 -3.361 -10.728 1.00 91.44 77 ILE A O 1
ATOM 618 N N . PHE A 1 78 ? 4.435 -2.488 -9.766 1.00 87.75 78 PHE A N 1
ATOM 619 C CA . PHE A 1 78 ? 4.959 -1.894 -10.987 1.00 87.75 78 PHE A CA 1
ATOM 620 C C . PHE A 1 78 ? 6.480 -1.977 -11.019 1.00 87.75 78 PHE A C 1
ATOM 622 O O . PHE A 1 78 ? 7.150 -2.071 -9.991 1.00 87.75 78 PHE A O 1
ATOM 629 N N . GLU A 1 79 ? 7.024 -1.991 -12.228 1.00 85.69 79 GLU A N 1
ATOM 630 C CA . GLU A 1 79 ? 8.462 -2.007 -12.449 1.00 85.69 79 GLU A CA 1
ATOM 631 C C . GLU A 1 79 ? 9.023 -0.590 -12.336 1.00 85.69 79 GLU A C 1
ATOM 633 O O . GLU A 1 79 ? 8.436 0.362 -12.851 1.00 85.69 79 GLU A O 1
ATOM 638 N N . SER A 1 80 ? 10.174 -0.453 -11.686 1.00 78.50 80 SER A N 1
ATOM 639 C CA . SER A 1 80 ? 10.941 0.783 -11.673 1.00 78.50 80 SER A CA 1
ATOM 640 C C . SER A 1 80 ? 12.397 0.521 -11.996 1.00 78.50 80 SER A C 1
ATOM 642 O O . SER A 1 80 ? 13.042 -0.358 -11.422 1.00 78.50 80 SER A O 1
ATOM 644 N N . THR A 1 81 ? 12.924 1.346 -12.890 1.00 73.69 81 THR A N 1
ATOM 645 C CA . THR A 1 81 ? 14.339 1.382 -13.262 1.00 73.69 81 THR A CA 1
ATOM 646 C C . THR A 1 81 ? 15.106 2.491 -12.534 1.00 73.69 81 THR A C 1
ATOM 648 O O . THR A 1 81 ? 16.308 2.635 -12.739 1.00 73.69 81 THR A O 1
ATOM 651 N N . GLU A 1 82 ? 14.432 3.287 -11.697 1.00 68.31 82 GLU A N 1
ATOM 652 C CA . GLU A 1 82 ? 15.011 4.425 -10.971 1.00 68.31 82 GLU A CA 1
ATOM 653 C C . GLU A 1 82 ? 14.899 4.258 -9.446 1.00 68.31 82 GLU A C 1
ATOM 655 O O . GLU A 1 82 ? 13.982 3.600 -8.952 1.00 68.31 82 GLU A O 1
ATOM 660 N N . ASP A 1 83 ? 15.808 4.895 -8.690 1.00 61.16 83 ASP A N 1
ATOM 661 C CA . ASP A 1 83 ? 15.852 4.865 -7.212 1.00 61.16 83 ASP A CA 1
ATOM 662 C C . ASP A 1 83 ? 14.692 5.640 -6.532 1.00 61.16 83 ASP A C 1
ATOM 664 O O . ASP A 1 83 ? 14.583 5.617 -5.309 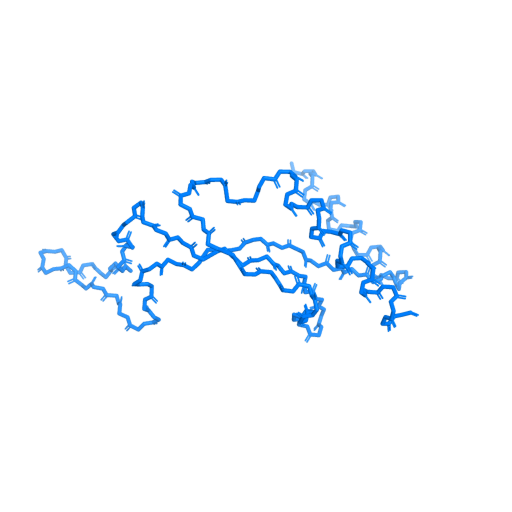1.00 61.16 83 ASP A O 1
ATOM 668 N N . ASN A 1 84 ? 13.790 6.280 -7.293 1.00 58.22 84 ASN A N 1
ATOM 669 C CA . ASN A 1 84 ? 12.559 6.915 -6.798 1.00 58.22 84 ASN A CA 1
ATOM 670 C C . ASN A 1 84 ? 11.370 6.474 -7.654 1.00 58.22 84 ASN A C 1
ATOM 672 O O . ASN A 1 84 ? 11.061 7.068 -8.681 1.00 58.22 84 ASN A O 1
ATOM 676 N N . CYS A 1 85 ? 10.746 5.379 -7.242 1.00 64.56 85 CYS A N 1
ATOM 677 C CA . CYS A 1 85 ? 9.910 4.577 -8.124 1.00 64.56 85 CYS A CA 1
ATOM 678 C C . CYS A 1 85 ? 8.459 5.062 -8.229 1.00 64.56 85 CYS A C 1
ATOM 680 O O . CYS A 1 85 ? 7.817 4.848 -9.249 1.00 64.56 85 CYS A O 1
ATOM 682 N N . MET A 1 86 ? 7.936 5.701 -7.182 1.00 72.12 86 MET A N 1
ATOM 683 C CA . MET A 1 86 ? 6.586 6.252 -7.181 1.00 72.12 86 MET A CA 1
ATOM 684 C C . MET A 1 86 ? 6.667 7.772 -7.264 1.00 72.12 86 MET A C 1
ATOM 686 O O . MET A 1 86 ? 6.963 8.445 -6.275 1.00 72.12 86 MET A O 1
ATOM 690 N N . ASP A 1 87 ? 6.422 8.316 -8.452 1.00 81.81 87 ASP A N 1
ATOM 691 C CA . ASP A 1 87 ? 6.268 9.757 -8.595 1.00 81.81 87 ASP A CA 1
ATOM 692 C C . ASP A 1 87 ? 4.915 10.228 -8.031 1.00 81.81 87 A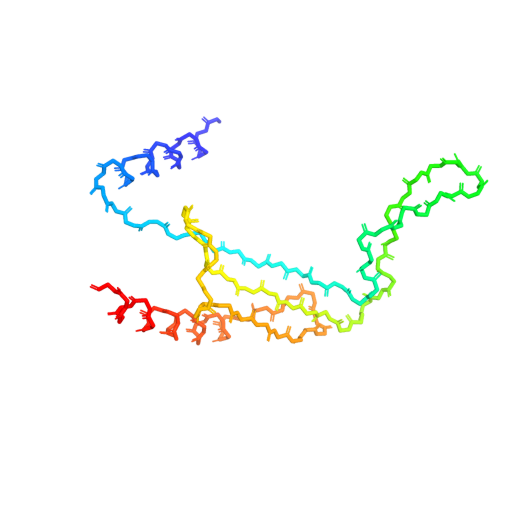SP A C 1
ATOM 694 O O . ASP A 1 87 ? 3.986 9.446 -7.792 1.00 81.81 87 ASP A O 1
ATOM 698 N N . SER A 1 88 ? 4.791 11.538 -7.807 1.00 84.94 88 SER A N 1
ATOM 699 C CA . SER A 1 88 ? 3.570 12.125 -7.252 1.00 84.94 88 SER A CA 1
ATOM 700 C C . SER A 1 88 ? 2.327 11.835 -8.099 1.00 84.94 88 SER A C 1
ATOM 702 O O . SER A 1 88 ? 1.232 11.750 -7.551 1.00 84.94 88 SER A O 1
ATOM 704 N N . SER A 1 89 ? 2.465 11.694 -9.419 1.00 88.88 89 SER A N 1
ATOM 705 C CA . SER A 1 89 ? 1.332 11.452 -10.319 1.00 88.88 89 SER A CA 1
ATOM 706 C C . SER A 1 89 ? 0.823 10.021 -10.176 1.00 88.88 89 SER A C 1
ATOM 708 O O . SER A 1 89 ? -0.386 9.805 -10.080 1.00 88.88 89 SER A O 1
ATOM 710 N N . HIS A 1 90 ? 1.738 9.052 -10.102 1.00 88.88 90 HIS A N 1
ATOM 711 C CA . HIS A 1 90 ? 1.415 7.650 -9.857 1.00 88.88 90 HIS A CA 1
ATOM 712 C C . HIS A 1 90 ? 0.760 7.482 -8.487 1.00 88.88 90 HIS A C 1
ATOM 714 O O . HIS A 1 90 ? -0.299 6.861 -8.393 1.00 88.88 90 HIS A O 1
ATOM 720 N N . PHE A 1 91 ? 1.320 8.095 -7.437 1.00 90.56 91 PHE A N 1
ATOM 721 C CA . PHE A 1 91 ? 0.731 8.033 -6.096 1.00 90.56 91 PHE A CA 1
ATOM 722 C C . PHE A 1 91 ? -0.688 8.618 -6.055 1.00 90.56 91 PHE A C 1
ATOM 724 O O . PHE A 1 91 ? -1.581 8.029 -5.448 1.00 90.56 91 PHE A O 1
ATOM 731 N N . LEU A 1 92 ? -0.927 9.748 -6.732 1.00 92.94 92 LEU A N 1
ATOM 732 C CA . LEU A 1 92 ? -2.259 10.357 -6.810 1.00 92.94 92 LEU A CA 1
ATOM 733 C C . LEU A 1 92 ? -3.264 9.463 -7.553 1.00 92.94 92 LEU A C 1
ATOM 735 O O . LEU A 1 92 ? -4.390 9.278 -7.093 1.00 92.94 92 LEU A O 1
ATOM 739 N N . ALA A 1 93 ? -2.861 8.852 -8.667 1.00 92.12 93 ALA A N 1
ATOM 740 C CA . ALA A 1 93 ? -3.720 7.906 -9.375 1.00 92.12 93 ALA A CA 1
ATOM 741 C C . ALA A 1 93 ? -4.036 6.671 -8.513 1.00 92.12 93 ALA A C 1
ATOM 743 O O . ALA A 1 93 ? -5.176 6.195 -8.482 1.00 92.12 93 ALA A O 1
ATOM 744 N N . TRP A 1 94 ? -3.036 6.172 -7.783 1.00 93.00 94 TRP A N 1
ATOM 745 C CA . TRP A 1 94 ? -3.184 5.048 -6.870 1.00 93.00 94 TRP A CA 1
ATOM 746 C C . TRP A 1 94 ? -4.123 5.371 -5.702 1.00 93.00 94 TRP A C 1
ATOM 748 O O . TRP A 1 94 ? -5.050 4.600 -5.444 1.00 93.00 94 TRP A O 1
ATOM 758 N N . ILE A 1 95 ? -3.945 6.510 -5.023 1.00 92.62 95 ILE A N 1
ATOM 759 C CA . ILE A 1 95 ? -4.767 6.869 -3.859 1.00 92.62 95 ILE A CA 1
ATOM 760 C C . ILE A 1 95 ? -6.225 7.112 -4.261 1.00 92.62 95 ILE A C 1
ATOM 762 O O . ILE A 1 95 ? -7.126 6.665 -3.552 1.00 92.62 95 ILE A O 1
ATOM 766 N N . ASP A 1 96 ? -6.478 7.728 -5.421 1.00 93.44 96 ASP A N 1
ATOM 767 C CA . ASP A 1 96 ? -7.834 7.943 -5.934 1.00 93.44 96 ASP A CA 1
ATOM 768 C C . ASP A 1 96 ? -8.531 6.618 -6.260 1.00 93.44 96 ASP A C 1
ATOM 770 O O . ASP A 1 96 ? -9.684 6.394 -5.863 1.00 93.44 96 ASP A O 1
ATOM 774 N N . ARG A 1 97 ? -7.822 5.703 -6.938 1.00 93.12 97 ARG A N 1
ATOM 775 C CA . ARG A 1 97 ? -8.311 4.349 -7.233 1.00 93.12 97 ARG A CA 1
ATOM 776 C C . ARG A 1 97 ? -8.634 3.600 -5.942 1.00 93.12 97 ARG A C 1
ATOM 778 O O . ARG A 1 97 ? -9.744 3.090 -5.791 1.00 93.12 97 ARG A O 1
ATOM 785 N N . THR A 1 98 ? -7.689 3.559 -5.009 1.00 92.31 98 THR A N 1
ATOM 786 C CA . THR A 1 98 ? -7.798 2.807 -3.755 1.00 92.31 98 THR A CA 1
ATOM 787 C C . THR A 1 98 ? -8.891 3.372 -2.850 1.00 92.31 98 THR A C 1
ATOM 789 O O . THR A 1 98 ? -9.730 2.620 -2.360 1.00 92.31 98 THR A O 1
ATOM 792 N N . ALA A 1 99 ? -8.974 4.696 -2.691 1.00 90.38 99 ALA A N 1
ATOM 793 C CA . ALA A 1 99 ? -10.036 5.329 -1.910 1.00 90.38 99 ALA A CA 1
ATOM 794 C C . ALA A 1 99 ? -11.427 5.080 -2.516 1.00 90.38 99 ALA A C 1
ATOM 796 O O . ALA A 1 99 ? -12.397 4.888 -1.784 1.00 90.38 99 ALA A O 1
ATOM 797 N N . SER A 1 100 ? -11.541 5.066 -3.849 1.00 90.50 100 SER A N 1
ATOM 798 C CA . SER A 1 100 ? -12.789 4.724 -4.543 1.00 90.50 100 SER A CA 1
ATOM 799 C C . SER A 1 100 ? -13.225 3.278 -4.288 1.00 90.50 100 SER A C 1
ATOM 801 O O . SER A 1 100 ? -14.419 3.021 -4.136 1.00 90.50 100 SER A O 1
ATOM 803 N N . LEU A 1 101 ? -12.276 2.340 -4.213 1.00 88.31 101 LEU A N 1
ATOM 804 C CA . LEU A 1 101 ? -12.551 0.934 -3.905 1.00 88.31 101 LEU A CA 1
ATOM 805 C C . LEU A 1 101 ? -12.955 0.747 -2.440 1.00 88.31 101 LEU 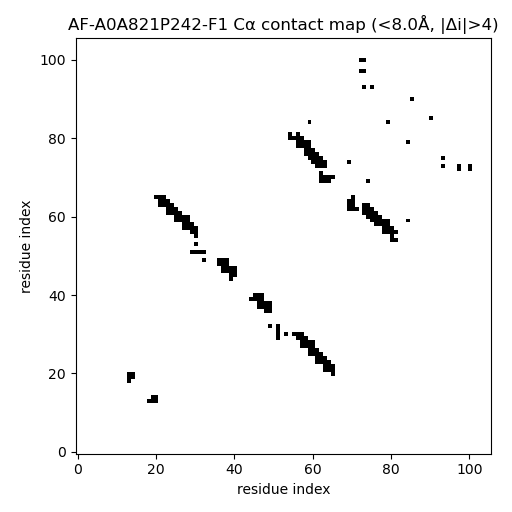A C 1
ATOM 807 O O . LEU A 1 101 ? -14.010 0.175 -2.187 1.00 88.31 101 LEU A O 1
ATOM 811 N N . LEU A 1 102 ? -12.210 1.329 -1.496 1.00 86.62 102 LEU A N 1
ATOM 812 C CA . LEU A 1 102 ? -12.530 1.244 -0.066 1.00 86.62 102 LEU A CA 1
ATOM 813 C C . LEU A 1 102 ? -13.922 1.805 0.260 1.00 86.62 102 LEU A C 1
ATOM 815 O O . LEU A 1 102 ? -14.657 1.213 1.038 1.00 86.62 102 LEU A O 1
ATOM 819 N N . ARG A 1 103 ? -14.343 2.901 -0.385 1.00 86.88 103 ARG A N 1
ATOM 820 C CA . ARG A 1 103 ? -15.702 3.464 -0.219 1.00 86.88 103 ARG A CA 1
ATOM 821 C C . ARG A 1 103 ? -16.833 2.553 -0.708 1.00 86.88 103 ARG A C 1
ATOM 823 O O . ARG A 1 103 ? -17.991 2.889 -0.505 1.00 86.88 103 ARG A O 1
ATOM 830 N N . LYS A 1 104 ? -16.531 1.480 -1.442 1.00 85.44 104 LYS A N 1
ATOM 831 C CA . LYS A 1 104 ? -17.523 0.473 -1.853 1.00 85.44 104 LYS A CA 1
ATOM 832 C C . LYS A 1 104 ? -17.570 -0.713 -0.892 1.00 85.44 104 LYS A C 1
ATOM 834 O O . LYS A 1 104 ? -18.522 -1.484 -0.953 1.00 85.44 104 LYS A O 1
ATOM 839 N N . GLU A 1 105 ? -16.538 -0.883 -0.071 1.00 78.38 105 GLU A N 1
ATOM 840 C CA . GLU A 1 105 ? -16.397 -1.985 0.884 1.00 78.38 105 GLU A CA 1
ATOM 841 C C . GLU A 1 105 ? -17.004 -1.646 2.261 1.00 78.38 105 GLU A C 1
ATOM 843 O O . GLU A 1 105 ? -17.360 -2.560 3.005 1.00 78.38 105 GLU A O 1
ATOM 848 N N . PHE A 1 106 ? -17.179 -0.352 2.563 1.00 70.56 106 PHE A N 1
ATOM 849 C CA . PHE A 1 106 ? -17.794 0.199 3.779 1.00 70.56 106 PHE A CA 1
ATOM 850 C C . PHE A 1 106 ? -18.960 1.129 3.433 1.00 70.56 106 PHE A C 1
ATOM 852 O O . PHE A 1 106 ? -19.932 1.166 4.221 1.00 70.56 106 PHE A O 1
#